Protein AF-A0A2W6NN43-F1 (afdb_monomer_lite)

Organism: NCBI:txid1325358

Sequence (147 aa):
MKTIKKDGMELVQLRQAAKMYGYSIMWNSKDRSVTLMYMGKTNGMMKDDMMKKDDNMMKKDDSMMKDDMKMKDESMMEDDMKMKDDMMMEETMMPAAKTIQVWVGSKKMMVDGIQVNLKSMPSIYEGNTYVSDMVVSKYMEPMKAMK

pLDDT: mean 71.04, std 23.2, range [36.81, 95.88]

Secondary structure (DSSP, 8-state):
--EEEETTEEEEEHHHHHHHHT-EEEEETTTTEEEEEE----SS---STT-----------------------------------------------EEEEEETTSSEEEETTEEEE-SS--EEETTEEEEEHHHIIIIIS-GGG--

Radius of gyration: 21.97 Å; chains: 1; bounding box: 66×40×52 Å

Structure (mmCIF, N/CA/C/O backbone):
data_AF-A0A2W6NN43-F1
#
_entry.id   AF-A0A2W6NN43-F1
#
loop_
_atom_site.group_PDB
_atom_site.id
_atom_site.type_symbol
_atom_site.label_atom_id
_atom_site.label_alt_id
_atom_site.lab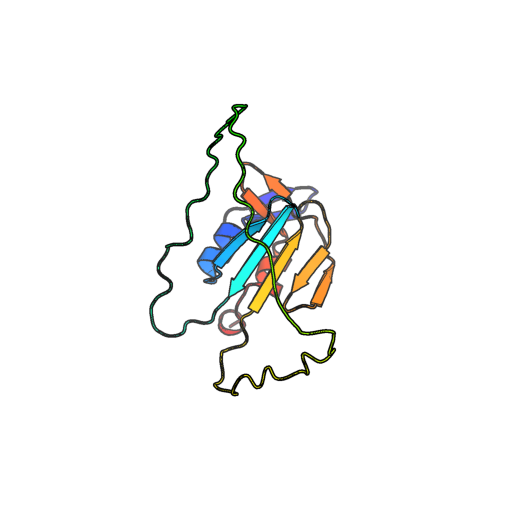el_comp_id
_atom_site.label_asym_id
_atom_site.label_entity_id
_atom_site.label_seq_id
_atom_site.pdbx_PDB_ins_code
_atom_site.Cartn_x
_atom_site.Cartn_y
_atom_site.Cartn_z
_atom_site.occupancy
_atom_site.B_iso_or_equiv
_atom_site.auth_seq_id
_atom_site.auth_comp_id
_atom_site.auth_asym_id
_atom_site.auth_atom_id
_atom_site.pdbx_PDB_model_num
ATOM 1 N N . MET A 1 1 ? -8.315 -13.058 0.371 1.00 81.12 1 MET A N 1
ATOM 2 C CA . MET A 1 1 ? -7.557 -11.904 0.909 1.00 81.12 1 MET A CA 1
ATOM 3 C C . MET A 1 1 ? -8.353 -11.350 2.087 1.00 81.12 1 MET A C 1
ATOM 5 O O . MET A 1 1 ? -9.570 -11.355 1.981 1.00 81.12 1 MET A O 1
ATOM 9 N N . LYS A 1 2 ? -7.738 -10.975 3.215 1.00 88.94 2 LYS A N 1
ATOM 10 C CA . LYS A 1 2 ? -8.457 -10.369 4.348 1.00 88.94 2 LYS A CA 1
ATOM 11 C C . LYS A 1 2 ? -8.883 -8.953 3.974 1.00 88.94 2 LYS A C 1
ATOM 13 O O . LYS A 1 2 ? -8.065 -8.194 3.444 1.00 88.94 2 LYS A O 1
ATOM 18 N N . THR A 1 3 ? -10.131 -8.610 4.275 1.00 92.06 3 THR A N 1
ATOM 19 C CA . THR A 1 3 ? -10.700 -7.290 3.995 1.00 92.06 3 THR A CA 1
ATOM 20 C C . THR A 1 3 ? -11.452 -6.738 5.204 1.00 92.06 3 THR A C 1
ATOM 22 O O . THR A 1 3 ? -11.857 -7.485 6.095 1.00 92.06 3 THR A O 1
ATOM 25 N N . ILE A 1 4 ? -11.592 -5.414 5.254 1.00 92.19 4 ILE A N 1
ATOM 26 C CA . ILE A 1 4 ? -12.404 -4.687 6.238 1.00 92.19 4 ILE A CA 1
ATOM 27 C C . ILE A 1 4 ? -13.291 -3.674 5.513 1.00 92.19 4 ILE A C 1
ATOM 29 O O . ILE A 1 4 ? -12.923 -3.167 4.453 1.00 92.19 4 ILE A O 1
ATOM 33 N N . LYS A 1 5 ? -14.442 -3.333 6.100 1.00 90.50 5 LYS A N 1
ATOM 34 C CA . LYS A 1 5 ? -15.279 -2.226 5.622 1.00 90.50 5 LYS A CA 1
ATOM 35 C C . LYS A 1 5 ? -14.963 -0.967 6.416 1.00 90.50 5 LYS A C 1
ATOM 37 O O . LYS A 1 5 ? -15.069 -0.970 7.641 1.00 90.50 5 LYS A O 1
ATOM 42 N N . LYS A 1 6 ? -14.603 0.108 5.722 1.00 84.25 6 LYS A N 1
ATOM 43 C CA . LYS A 1 6 ? -14.362 1.422 6.323 1.00 84.25 6 LYS A CA 1
ATOM 44 C C . LYS A 1 6 ? -14.865 2.514 5.388 1.00 84.25 6 LYS A C 1
ATOM 46 O O . LYS A 1 6 ? -14.572 2.482 4.198 1.00 84.25 6 LYS A O 1
ATOM 51 N N . ASP A 1 7 ? -15.6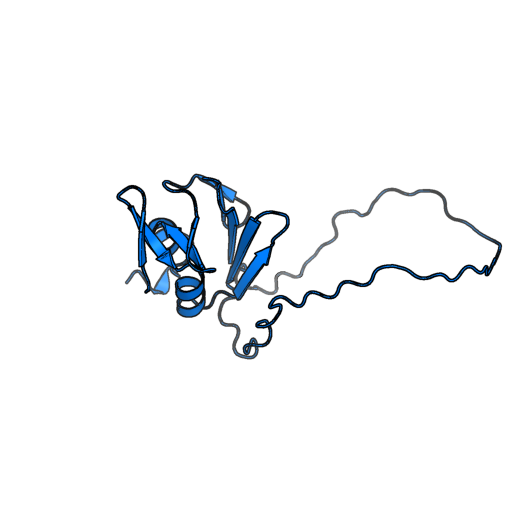36 3.458 5.924 1.00 81.88 7 ASP A N 1
ATOM 52 C CA . ASP A 1 7 ? -16.214 4.580 5.167 1.00 81.88 7 ASP A CA 1
ATOM 53 C C . ASP A 1 7 ? -17.014 4.127 3.927 1.00 81.88 7 ASP A C 1
ATOM 55 O O . ASP A 1 7 ? -16.927 4.718 2.853 1.00 81.88 7 ASP A O 1
ATOM 59 N N . GLY A 1 8 ? -17.746 3.013 4.050 1.00 84.62 8 GLY A N 1
ATOM 60 C CA . GLY A 1 8 ? -18.500 2.409 2.943 1.00 84.62 8 GLY A CA 1
ATOM 61 C C . GLY A 1 8 ? -17.640 1.752 1.854 1.00 84.62 8 GLY A C 1
ATOM 62 O O . GLY A 1 8 ? -18.187 1.241 0.881 1.00 84.62 8 GLY A O 1
ATOM 63 N N . MET A 1 9 ? -16.314 1.730 2.010 1.00 87.00 9 MET A N 1
ATOM 64 C CA . MET A 1 9 ? -15.375 1.105 1.081 1.00 87.00 9 MET A CA 1
ATOM 65 C C . MET A 1 9 ? -14.807 -0.189 1.654 1.00 87.00 9 MET A C 1
ATOM 67 O O . MET A 1 9 ? -14.548 -0.309 2.853 1.00 87.00 9 MET A O 1
ATOM 71 N N . GLU A 1 10 ? -14.576 -1.153 0.771 1.00 90.50 10 GLU A N 1
ATOM 72 C CA . GLU A 1 10 ? -13.825 -2.355 1.102 1.00 90.50 10 GLU A CA 1
ATOM 73 C C . GLU A 1 10 ? -12.325 -2.071 0.992 1.00 90.50 10 GLU A C 1
ATOM 75 O O . GLU A 1 10 ? -11.828 -1.589 -0.034 1.00 90.50 10 GLU A O 1
ATOM 80 N N . LEU A 1 11 ? -11.610 -2.322 2.087 1.00 92.38 11 LEU A N 1
ATOM 81 C CA . LEU A 1 11 ? -10.165 -2.198 2.159 1.00 92.38 11 LEU A CA 1
ATOM 82 C C . LEU A 1 11 ? -9.530 -3.575 2.313 1.00 92.38 11 LEU A C 1
ATOM 84 O O . LEU A 1 11 ? -9.995 -4.410 3.084 1.00 92.38 11 LEU A O 1
ATOM 88 N N . VAL A 1 12 ? -8.423 -3.778 1.621 1.00 93.88 12 VAL A N 1
ATOM 89 C CA . VAL A 1 12 ? -7.705 -5.038 1.496 1.00 93.88 12 VAL A CA 1
ATOM 90 C C . VAL A 1 12 ? -6.409 -4.979 2.294 1.00 93.88 12 VAL A C 1
ATOM 92 O O . VAL A 1 12 ? -5.708 -3.964 2.281 1.00 93.88 12 VAL A O 1
ATOM 95 N N . GLN A 1 13 ? -6.074 -6.068 2.989 1.00 94.81 13 GLN A N 1
ATOM 96 C CA . GLN A 1 13 ? -4.838 -6.171 3.762 1.00 94.81 13 GLN A CA 1
ATOM 97 C C . GLN A 1 13 ? -3.606 -6.164 2.840 1.00 94.81 13 GLN A C 1
ATOM 99 O O . GLN A 1 13 ? -3.312 -7.143 2.146 1.00 94.81 13 GLN A O 1
ATOM 104 N N . LEU A 1 14 ? -2.828 -5.082 2.896 1.00 93.69 14 LEU A N 1
ATOM 105 C CA . LEU A 1 14 ? -1.721 -4.806 1.977 1.00 93.69 14 LEU A CA 1
ATOM 106 C C . LEU A 1 14 ? -0.609 -5.860 2.044 1.00 93.69 14 LEU A C 1
ATOM 108 O O . LEU A 1 14 ? -0.110 -6.308 1.016 1.00 93.69 14 LEU A O 1
ATOM 112 N N . ARG A 1 15 ? -0.244 -6.308 3.253 1.00 91.88 15 ARG A N 1
ATOM 113 C CA . ARG A 1 15 ? 0.795 -7.335 3.450 1.00 91.88 15 ARG A CA 1
ATOM 114 C C . ARG A 1 15 ? 0.407 -8.680 2.832 1.00 91.88 15 ARG A C 1
ATOM 116 O O . ARG A 1 15 ? 1.269 -9.383 2.310 1.00 91.88 15 ARG A O 1
ATOM 123 N N . GLN A 1 16 ? -0.875 -9.043 2.873 1.00 91.75 16 GLN A N 1
ATOM 124 C CA . GLN A 1 16 ? -1.336 -10.286 2.262 1.00 91.75 16 GLN A CA 1
ATOM 125 C C . GLN A 1 16 ? -1.316 -10.187 0.735 1.00 91.75 16 GLN A C 1
ATOM 127 O O . GLN A 1 16 ? -0.846 -11.121 0.089 1.00 91.75 16 GLN A O 1
ATOM 132 N N . ALA A 1 17 ? -1.759 -9.056 0.173 1.00 91.50 17 ALA A N 1
ATOM 133 C CA . ALA A 1 17 ? -1.630 -8.774 -1.256 1.00 91.50 17 ALA A CA 1
ATOM 134 C C . ALA A 1 17 ? -0.162 -8.854 -1.703 1.00 91.50 17 ALA A C 1
ATOM 136 O O . ALA A 1 17 ? 0.162 -9.580 -2.639 1.00 91.50 17 ALA A O 1
ATOM 137 N N . ALA A 1 18 ? 0.741 -8.195 -0.971 1.00 91.12 18 ALA A N 1
ATOM 138 C C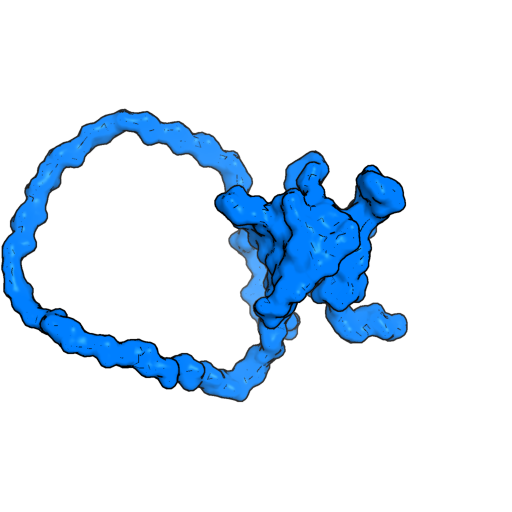A . ALA A 1 18 ? 2.174 -8.201 -1.250 1.00 91.12 18 ALA A CA 1
ATOM 139 C C . ALA A 1 18 ? 2.734 -9.626 -1.329 1.00 91.12 18 ALA A C 1
ATOM 141 O O . ALA A 1 18 ? 3.351 -9.993 -2.327 1.00 91.12 18 ALA A O 1
ATOM 142 N N . LYS A 1 19 ? 2.430 -10.464 -0.328 1.00 89.31 19 LYS A N 1
ATOM 143 C CA . LYS A 1 19 ? 2.854 -11.869 -0.303 1.00 89.31 19 LYS A CA 1
ATOM 144 C C . LYS A 1 19 ? 2.323 -12.665 -1.499 1.00 89.31 19 LYS A C 1
ATOM 146 O O . LYS A 1 19 ? 3.054 -13.482 -2.047 1.00 89.31 19 LYS A O 1
ATOM 151 N N . MET A 1 20 ? 1.073 -12.439 -1.903 1.00 87.75 20 MET A N 1
ATOM 152 C CA . MET A 1 20 ? 0.473 -13.168 -3.026 1.00 87.75 20 MET A CA 1
ATOM 153 C C . MET A 1 20 ? 1.094 -12.803 -4.372 1.00 87.75 20 MET A C 1
ATOM 155 O O . MET A 1 20 ? 1.332 -13.696 -5.181 1.00 87.75 20 MET A O 1
ATOM 159 N N . TYR A 1 21 ? 1.401 -11.524 -4.597 1.00 86.88 21 TYR A N 1
ATOM 160 C CA . TYR A 1 21 ? 2.016 -11.073 -5.849 1.00 86.88 21 TYR A CA 1
ATOM 161 C C . TYR A 1 21 ? 3.553 -11.098 -5.822 1.00 86.88 21 TYR A C 1
ATOM 163 O O . TYR A 1 21 ? 4.183 -10.781 -6.826 1.00 86.88 21 TYR A O 1
ATOM 171 N N . GLY A 1 22 ? 4.169 -11.516 -4.711 1.00 86.44 22 GLY A N 1
ATOM 172 C CA . GLY A 1 22 ? 5.624 -11.654 -4.589 1.00 86.44 22 GLY A CA 1
ATOM 173 C C . GLY A 1 22 ? 6.368 -10.335 -4.372 1.00 86.44 22 GLY A C 1
ATOM 174 O O . GLY A 1 22 ? 7.513 -10.208 -4.789 1.00 86.44 22 GLY A O 1
ATOM 175 N N . TYR A 1 23 ? 5.727 -9.354 -3.741 1.00 89.38 23 TYR A N 1
ATOM 176 C CA . TYR A 1 23 ? 6.376 -8.120 -3.306 1.00 89.38 23 TYR A CA 1
ATOM 177 C C . TYR A 1 23 ? 7.059 -8.323 -1.952 1.00 89.38 23 TYR A C 1
ATOM 179 O O . TYR A 1 23 ? 6.473 -8.907 -1.033 1.00 89.38 23 TYR A O 1
ATOM 187 N N . SER A 1 24 ? 8.251 -7.751 -1.788 1.00 90.06 24 SER A N 1
ATOM 188 C CA . SER A 1 24 ? 8.778 -7.442 -0.460 1.00 90.06 24 SER A CA 1
ATOM 189 C C . SER A 1 24 ? 8.049 -6.221 0.106 1.00 90.06 24 SER A C 1
ATOM 191 O O . SER A 1 24 ? 7.542 -5.382 -0.640 1.00 90.06 24 SER A O 1
ATOM 193 N N . ILE A 1 25 ? 7.941 -6.141 1.433 1.00 91.25 25 ILE A N 1
ATOM 194 C CA . ILE A 1 25 ? 7.189 -5.092 2.126 1.00 91.25 25 ILE A CA 1
ATOM 195 C C . ILE A 1 25 ? 8.002 -4.545 3.297 1.00 91.25 25 ILE A C 1
ATOM 197 O O . ILE A 1 25 ? 8.465 -5.305 4.146 1.00 91.25 25 ILE A O 1
ATOM 201 N N . MET A 1 26 ? 8.132 -3.224 3.370 1.00 92.88 26 MET A N 1
ATOM 202 C CA . MET A 1 26 ? 8.860 -2.522 4.424 1.00 92.88 26 MET A CA 1
ATOM 203 C C . MET A 1 26 ? 7.980 -1.433 5.037 1.00 92.88 26 MET A C 1
ATOM 205 O O . MET A 1 26 ? 7.339 -0.672 4.317 1.00 92.88 26 MET A O 1
ATOM 209 N N . TRP A 1 27 ? 7.948 -1.356 6.368 1.00 93.56 27 TRP A N 1
ATOM 210 C CA . TRP A 1 27 ? 7.301 -0.266 7.099 1.00 93.56 27 TRP A CA 1
ATOM 211 C C . TRP A 1 27 ? 8.334 0.786 7.496 1.00 93.56 27 TRP A C 1
ATOM 213 O O . TRP A 1 27 ? 9.371 0.453 8.069 1.00 93.56 27 TRP A O 1
ATOM 223 N N . ASN A 1 28 ? 8.025 2.053 7.239 1.00 93.06 28 ASN A N 1
ATOM 224 C CA . ASN A 1 28 ? 8.775 3.203 7.718 1.00 93.06 28 ASN A CA 1
ATOM 225 C C . ASN A 1 28 ? 7.902 3.980 8.712 1.00 93.06 28 ASN A C 1
ATOM 227 O O . ASN A 1 28 ? 6.916 4.617 8.333 1.00 93.06 28 ASN A O 1
ATOM 231 N N . SER A 1 29 ? 8.278 3.933 9.991 1.00 91.00 29 SER A N 1
ATOM 232 C CA . SER A 1 29 ? 7.541 4.584 11.077 1.00 91.00 29 SER A CA 1
ATOM 233 C C . SER A 1 29 ? 7.664 6.107 11.075 1.00 91.00 29 SER A C 1
ATOM 235 O O . SER A 1 29 ? 6.707 6.771 11.471 1.00 91.00 29 SER A O 1
ATOM 237 N N . LYS A 1 30 ? 8.789 6.665 10.601 1.00 91.94 30 LYS A N 1
ATOM 238 C CA . LYS A 1 30 ? 9.016 8.120 10.539 1.00 91.94 30 LYS A CA 1
ATOM 239 C C . LYS A 1 30 ? 8.037 8.779 9.571 1.00 91.94 30 LYS A C 1
ATOM 241 O O . LYS A 1 30 ? 7.365 9.739 9.931 1.00 91.94 30 LYS A O 1
ATOM 246 N N . ASP A 1 31 ? 7.889 8.184 8.391 1.00 89.88 31 ASP A N 1
ATOM 247 C CA . ASP A 1 31 ? 7.007 8.701 7.337 1.00 89.88 31 ASP A CA 1
ATOM 248 C C . ASP A 1 31 ? 5.599 8.097 7.389 1.00 89.88 31 ASP A C 1
ATOM 250 O O . ASP A 1 31 ? 4.743 8.436 6.571 1.00 89.88 31 ASP A O 1
ATOM 254 N N . ARG A 1 32 ? 5.358 7.170 8.328 1.00 93.62 32 ARG A N 1
ATOM 255 C CA . ARG A 1 32 ? 4.157 6.324 8.400 1.00 93.62 32 ARG A CA 1
ATOM 256 C C . ARG A 1 32 ? 3.796 5.752 7.027 1.00 93.62 32 ARG A C 1
ATOM 258 O O . ARG A 1 32 ? 2.662 5.882 6.565 1.00 93.62 32 ARG A O 1
ATOM 265 N N . SER A 1 33 ? 4.775 5.152 6.357 1.00 95.06 33 SER A N 1
ATOM 266 C CA . SER A 1 33 ? 4.617 4.641 4.996 1.00 95.06 33 SER A CA 1
ATOM 267 C C . SER A 1 33 ? 4.977 3.166 4.872 1.00 95.06 33 SER A C 1
ATOM 269 O O . SER A 1 33 ? 5.793 2.634 5.623 1.00 95.06 33 SER A O 1
ATOM 271 N N . VAL A 1 34 ? 4.336 2.498 3.917 1.00 95.56 34 VAL A N 1
ATOM 272 C CA . VAL A 1 34 ? 4.662 1.138 3.492 1.00 95.56 34 VAL A CA 1
ATOM 273 C C . VAL A 1 34 ? 5.280 1.204 2.106 1.00 95.56 34 VAL A C 1
ATOM 275 O O . VAL A 1 34 ? 4.638 1.701 1.184 1.00 95.56 34 VAL A O 1
ATOM 278 N N . THR A 1 35 ? 6.479 0.656 1.948 1.00 94.94 35 THR A N 1
ATOM 279 C CA . THR A 1 35 ? 7.132 0.486 0.647 1.00 94.94 35 THR A CA 1
ATOM 280 C C . THR A 1 35 ? 7.031 -0.969 0.216 1.00 94.94 35 THR A C 1
ATOM 282 O O . THR A 1 35 ? 7.363 -1.879 0.976 1.00 94.94 35 THR A O 1
ATOM 285 N N . LEU A 1 36 ? 6.563 -1.183 -1.006 1.00 93.06 36 LEU A N 1
ATOM 286 C CA . LEU A 1 36 ? 6.473 -2.467 -1.677 1.00 93.06 36 LEU A CA 1
ATOM 287 C C . LEU A 1 36 ? 7.466 -2.482 -2.830 1.00 93.06 36 LEU A C 1
ATOM 289 O O . LEU A 1 36 ? 7.495 -1.539 -3.621 1.00 93.06 36 LEU A O 1
ATOM 293 N N . MET A 1 37 ? 8.234 -3.558 -2.958 1.00 89.94 37 MET A N 1
ATOM 294 C CA . MET A 1 37 ? 9.145 -3.733 -4.086 1.00 89.94 37 MET A CA 1
ATOM 295 C C . MET A 1 37 ? 8.914 -5.088 -4.737 1.00 89.94 37 MET A C 1
ATOM 297 O O . MET A 1 37 ? 8.946 -6.125 -4.076 1.00 89.94 37 MET A O 1
ATOM 301 N N . TYR A 1 38 ? 8.685 -5.077 -6.043 1.00 86.81 38 TYR A N 1
ATOM 302 C CA . TYR A 1 38 ? 8.625 -6.275 -6.861 1.00 86.81 38 TYR A CA 1
ATOM 303 C C . TYR A 1 38 ? 9.908 -6.378 -7.667 1.00 86.81 38 TYR A C 1
ATOM 305 O O . TYR A 1 38 ? 10.096 -5.698 -8.676 1.00 86.81 38 TYR A O 1
ATOM 313 N N . MET A 1 39 ? 10.792 -7.249 -7.202 1.00 74.81 39 MET A N 1
ATOM 314 C CA . MET A 1 39 ? 11.890 -7.757 -8.005 1.00 74.81 39 MET A CA 1
ATOM 315 C C . MET A 1 39 ? 11.315 -8.970 -8.726 1.00 74.81 39 MET A C 1
ATOM 317 O O . MET A 1 39 ? 11.034 -9.986 -8.088 1.00 74.81 39 MET A O 1
ATOM 321 N N . GLY A 1 40 ? 11.009 -8.835 -10.023 1.00 64.75 40 GLY A N 1
ATOM 322 C CA . GLY A 1 40 ? 10.479 -9.948 -10.818 1.00 64.75 40 GLY A CA 1
ATOM 323 C C . GLY A 1 40 ? 11.306 -11.209 -10.578 1.00 64.75 40 GLY A C 1
ATOM 324 O O . GLY A 1 40 ? 12.495 -11.087 -10.318 1.00 64.75 40 GLY A O 1
ATOM 325 N N . LYS A 1 41 ? 10.682 -12.398 -10.609 1.00 58.22 41 LYS A N 1
ATOM 326 C CA . LYS A 1 41 ? 11.336 -13.683 -10.292 1.00 58.22 41 LYS A CA 1
ATOM 327 C C . LYS A 1 41 ? 12.581 -13.912 -11.167 1.00 58.22 41 LYS A C 1
ATOM 329 O O . LYS A 1 41 ? 12.510 -14.614 -12.172 1.00 58.22 41 LYS A O 1
ATOM 334 N N . THR A 1 42 ? 13.719 -13.350 -10.790 1.00 46.09 42 THR A N 1
ATOM 335 C CA . THR A 1 42 ? 15.031 -13.847 -11.158 1.00 46.09 42 THR A CA 1
ATOM 336 C C . THR A 1 42 ? 15.171 -15.158 -10.404 1.00 46.09 42 THR A C 1
ATOM 338 O O . THR A 1 42 ? 14.931 -15.240 -9.199 1.00 46.09 42 THR A O 1
ATOM 341 N N . ASN A 1 43 ? 15.387 -16.238 -11.148 1.00 41.19 43 ASN A N 1
ATOM 342 C CA . ASN A 1 43 ? 15.510 -17.578 -10.599 1.00 41.19 43 ASN A CA 1
ATOM 343 C C . ASN A 1 43 ? 16.508 -17.588 -9.429 1.00 41.19 43 ASN A C 1
ATOM 345 O O . ASN A 1 43 ? 17.710 -17.495 -9.640 1.00 41.19 43 ASN A O 1
ATOM 349 N N . GLY A 1 44 ? 15.990 -17.776 -8.215 1.00 44.81 44 GLY A N 1
ATOM 350 C CA . GLY A 1 44 ? 16.773 -18.129 -7.037 1.00 44.81 44 GLY A CA 1
ATOM 351 C C . GLY A 1 44 ? 17.079 -16.970 -6.085 1.00 44.81 44 GLY A C 1
ATOM 352 O O . GLY A 1 44 ? 17.713 -15.994 -6.443 1.00 44.81 44 GLY A O 1
ATOM 353 N N . MET A 1 45 ? 16.727 -17.183 -4.813 1.00 41.53 45 MET A N 1
ATOM 354 C CA . MET A 1 45 ? 17.360 -16.560 -3.639 1.00 41.53 45 MET A CA 1
ATOM 355 C C . MET A 1 45 ? 16.935 -15.145 -3.209 1.00 41.53 45 MET A C 1
ATOM 357 O O . MET A 1 45 ? 17.774 -14.329 -2.858 1.00 41.53 45 MET A O 1
ATOM 361 N N . MET A 1 46 ? 15.638 -14.899 -3.019 1.00 50.50 46 MET A N 1
ATOM 362 C CA . MET A 1 46 ? 15.222 -14.046 -1.890 1.00 50.50 46 MET A CA 1
ATOM 363 C C . MET A 1 46 ? 14.245 -14.819 -1.006 1.00 50.50 46 MET A C 1
ATOM 365 O O . MET A 1 46 ? 13.043 -14.567 -0.978 1.00 50.50 46 MET A O 1
ATOM 369 N N . LYS A 1 47 ? 14.778 -15.846 -0.331 1.00 42.62 47 LYS A N 1
ATOM 370 C CA . LYS A 1 47 ? 14.102 -16.495 0.796 1.00 42.62 47 LYS A CA 1
ATOM 371 C C . LYS A 1 47 ? 14.062 -15.498 1.955 1.00 42.62 47 LYS A C 1
ATOM 373 O O . LYS A 1 47 ? 15.110 -15.115 2.447 1.00 42.62 47 LYS A O 1
ATOM 378 N N . ASP A 1 48 ? 12.855 -15.081 2.327 1.00 44.97 48 ASP A N 1
ATOM 379 C CA . ASP A 1 48 ? 12.333 -14.946 3.700 1.00 44.97 48 ASP A CA 1
ATOM 380 C C . ASP A 1 48 ? 13.170 -14.290 4.834 1.00 44.97 48 ASP A C 1
ATOM 382 O O . ASP A 1 48 ? 12.733 -14.342 5.980 1.00 44.97 48 ASP A O 1
ATOM 386 N N . ASP A 1 49 ? 14.288 -13.601 4.584 1.00 43.97 49 ASP A N 1
ATOM 387 C CA . ASP A 1 49 ? 15.141 -13.042 5.662 1.00 43.97 49 ASP A CA 1
ATOM 388 C C . ASP A 1 49 ? 14.879 -11.567 6.031 1.00 43.97 49 ASP A C 1
ATOM 390 O O . ASP A 1 49 ? 15.582 -10.982 6.852 1.00 43.97 49 ASP A O 1
ATOM 394 N N . MET A 1 50 ? 13.833 -10.935 5.488 1.00 47.19 50 MET A N 1
ATOM 395 C CA . MET A 1 50 ? 13.424 -9.575 5.897 1.00 47.19 50 MET A CA 1
ATOM 396 C C . MET A 1 50 ? 12.213 -9.546 6.844 1.00 47.19 50 MET A C 1
ATOM 398 O O . MET A 1 50 ? 11.541 -8.523 6.979 1.00 47.19 50 MET A O 1
ATOM 402 N N . MET A 1 51 ? 11.934 -10.645 7.552 1.00 51.03 51 MET A N 1
ATOM 403 C CA . MET A 1 51 ? 11.029 -10.634 8.705 1.00 51.03 51 MET A CA 1
ATOM 404 C C . MET A 1 51 ? 11.814 -10.753 10.012 1.00 51.03 51 MET A C 1
ATOM 406 O O . MET A 1 51 ? 12.137 -11.859 10.432 1.00 51.03 51 MET A O 1
ATOM 410 N N . LYS A 1 52 ? 12.061 -9.599 10.652 1.00 46.97 52 LYS A N 1
ATOM 411 C CA . LYS A 1 52 ? 11.904 -9.325 12.101 1.00 46.97 52 LYS A CA 1
ATOM 412 C C . LYS A 1 52 ? 12.628 -8.027 12.477 1.00 46.97 52 LYS A C 1
ATOM 414 O O . LYS A 1 52 ? 13.797 -8.019 12.842 1.00 46.97 52 LYS A O 1
ATOM 419 N N . LYS A 1 53 ? 11.896 -6.918 12.459 1.00 45.66 53 LYS A N 1
ATOM 420 C CA . LYS A 1 53 ? 12.100 -5.856 13.452 1.00 45.66 53 LYS A CA 1
ATOM 421 C C . LYS A 1 53 ? 10.743 -5.581 14.082 1.00 45.66 53 LYS A C 1
ATOM 423 O O . LYS A 1 53 ? 10.103 -4.574 13.809 1.00 45.66 53 LYS A O 1
ATOM 428 N N . ASP A 1 54 ? 10.287 -6.589 14.822 1.00 41.78 54 ASP A N 1
ATOM 429 C CA . ASP A 1 54 ? 9.316 -6.385 15.885 1.00 41.78 54 ASP A CA 1
ATOM 430 C C . ASP A 1 54 ? 9.978 -5.562 16.989 1.00 41.78 54 ASP A C 1
ATOM 432 O O . ASP A 1 54 ? 11.187 -5.653 17.232 1.00 41.78 54 ASP A O 1
ATOM 436 N N . ASP A 1 55 ? 9.144 -4.745 17.611 1.00 48.50 55 ASP A N 1
ATOM 437 C CA . ASP A 1 55 ? 9.396 -3.962 18.803 1.00 48.50 55 ASP A CA 1
ATOM 438 C C . ASP A 1 55 ? 10.294 -4.680 19.816 1.00 48.50 55 ASP A C 1
ATOM 440 O O . ASP A 1 55 ? 9.907 -5.670 20.433 1.00 48.50 55 ASP A O 1
ATOM 444 N N . ASN A 1 56 ? 11.472 -4.113 20.069 1.00 37.69 56 ASN A N 1
ATOM 445 C CA . ASN A 1 56 ? 12.098 -4.266 21.369 1.00 37.69 56 ASN A CA 1
ATOM 446 C C . ASN A 1 56 ? 12.500 -2.889 21.880 1.00 37.69 56 ASN A C 1
ATOM 448 O O . ASN A 1 56 ? 13.528 -2.323 21.503 1.00 37.69 56 ASN A O 1
ATOM 452 N N . MET A 1 57 ? 11.638 -2.364 22.749 1.00 43.31 57 MET A N 1
ATOM 453 C CA . MET A 1 57 ? 12.014 -1.442 23.806 1.00 43.31 57 MET A CA 1
ATOM 454 C C . MET A 1 57 ? 13.382 -1.835 24.380 1.00 43.31 57 MET A C 1
ATOM 456 O O . MET A 1 57 ? 13.493 -2.792 25.140 1.00 43.31 57 MET A O 1
ATOM 460 N N . MET A 1 58 ? 14.414 -1.052 24.100 1.00 36.81 58 MET A N 1
ATOM 461 C CA . MET A 1 58 ? 15.504 -0.894 25.052 1.00 36.81 58 MET A CA 1
ATOM 462 C C . MET A 1 58 ? 15.682 0.591 25.306 1.00 36.81 58 MET A C 1
ATOM 464 O O . MET A 1 58 ? 16.370 1.307 24.586 1.00 36.81 58 MET A O 1
ATOM 468 N N . LYS A 1 59 ? 15.022 1.026 26.382 1.00 43.09 59 LYS A N 1
ATOM 469 C CA . LYS A 1 59 ? 15.544 2.079 27.241 1.00 43.09 59 LYS A CA 1
ATOM 470 C C . LYS A 1 59 ? 17.026 1.796 27.495 1.00 43.09 59 LYS A C 1
ATOM 472 O O . LYS A 1 59 ? 17.350 0.712 27.977 1.00 43.09 59 LYS A O 1
ATOM 477 N N . LYS A 1 60 ? 17.886 2.775 27.249 1.00 39.38 60 LYS A N 1
ATOM 478 C CA . LYS A 1 60 ? 19.067 3.005 28.079 1.00 39.38 60 LYS A CA 1
ATOM 479 C C . LYS A 1 60 ? 19.235 4.509 28.232 1.00 39.38 60 LYS A C 1
ATOM 481 O O . LYS A 1 60 ? 19.751 5.180 27.346 1.00 39.38 60 LYS A O 1
ATOM 486 N N . ASP A 1 61 ? 18.694 4.982 29.348 1.00 38.19 61 ASP A N 1
ATOM 487 C CA . ASP A 1 61 ? 19.197 6.144 30.068 1.00 38.19 61 ASP A CA 1
ATOM 488 C C . ASP A 1 61 ? 20.691 5.977 30.376 1.00 38.19 61 ASP A C 1
ATOM 490 O O . ASP A 1 61 ? 21.170 4.853 30.557 1.00 38.19 61 ASP A O 1
ATOM 494 N N . ASP A 1 62 ? 21.360 7.128 30.424 1.00 43.41 62 ASP A N 1
ATOM 495 C CA . ASP A 1 62 ? 22.539 7.493 31.213 1.00 43.41 62 ASP A CA 1
ATOM 496 C C . ASP A 1 62 ? 23.567 6.407 31.571 1.00 43.41 62 ASP A C 1
ATOM 498 O O . ASP A 1 62 ? 23.328 5.535 32.402 1.00 43.41 62 ASP A O 1
ATOM 502 N N . SER A 1 63 ? 24.799 6.571 31.075 1.00 38.91 63 SER A N 1
ATOM 503 C CA . SER A 1 63 ? 25.908 7.023 31.934 1.00 38.91 63 SER A CA 1
ATOM 504 C C . SER A 1 63 ? 27.215 7.171 31.140 1.00 38.91 63 SER A C 1
ATOM 506 O O . SER A 1 63 ? 27.645 6.254 30.449 1.00 38.91 63 SER A O 1
ATOM 508 N N . MET A 1 64 ? 27.809 8.361 31.257 1.00 42.12 64 MET A N 1
ATOM 509 C CA . MET A 1 64 ? 29.241 8.696 31.290 1.00 42.12 64 MET A CA 1
ATOM 510 C C . MET A 1 64 ? 30.261 7.762 30.607 1.00 42.12 64 MET A C 1
ATOM 512 O O . MET A 1 64 ? 30.500 6.654 31.069 1.00 42.12 64 MET A O 1
ATOM 516 N N . MET A 1 65 ? 31.039 8.323 29.673 1.00 46.19 65 MET A N 1
ATOM 517 C CA . MET A 1 65 ? 32.496 8.460 29.842 1.00 46.19 65 MET A CA 1
ATOM 518 C C . MET A 1 65 ? 33.058 9.504 28.864 1.00 46.19 65 MET A C 1
ATOM 520 O O . MET A 1 65 ? 32.912 9.396 27.649 1.00 46.19 65 MET A O 1
ATOM 524 N N . LYS A 1 66 ? 33.669 10.544 29.441 1.00 45.31 66 LYS A N 1
ATOM 525 C CA . LYS A 1 66 ? 34.657 11.403 28.785 1.00 45.31 66 LYS A CA 1
ATOM 526 C C . LYS A 1 66 ? 35.936 10.590 28.576 1.00 45.31 66 LYS A C 1
ATOM 528 O O . LYS A 1 66 ? 36.272 9.794 29.445 1.00 45.31 66 LYS A O 1
ATOM 533 N N . ASP A 1 67 ? 36.600 10.812 27.450 1.00 41.75 67 ASP A N 1
ATOM 534 C CA . ASP A 1 67 ? 38.019 11.195 27.329 1.00 41.75 67 ASP A CA 1
ATOM 535 C C . ASP A 1 67 ? 38.497 10.804 25.920 1.00 41.75 67 ASP A C 1
ATOM 537 O O . ASP A 1 67 ? 38.398 9.659 25.495 1.00 41.75 67 ASP A O 1
ATOM 541 N N . ASP A 1 68 ? 38.708 11.777 25.037 1.00 45.84 68 ASP A N 1
ATOM 542 C CA . ASP A 1 68 ? 39.951 12.548 24.887 1.00 45.84 68 ASP A CA 1
ATOM 543 C C . ASP A 1 68 ? 41.043 11.711 24.197 1.00 45.84 68 ASP A C 1
ATOM 545 O O . ASP A 1 68 ? 41.897 11.086 24.818 1.00 45.84 68 ASP A O 1
ATOM 549 N N . MET A 1 69 ? 41.013 11.712 22.861 1.00 40.38 69 MET A N 1
ATOM 550 C CA . MET A 1 69 ? 42.191 11.416 22.051 1.00 40.38 69 MET A CA 1
ATOM 551 C C . MET A 1 69 ? 42.259 12.406 20.893 1.00 40.38 69 MET A C 1
ATOM 553 O O . MET A 1 69 ? 41.697 12.219 19.816 1.00 40.38 69 MET A O 1
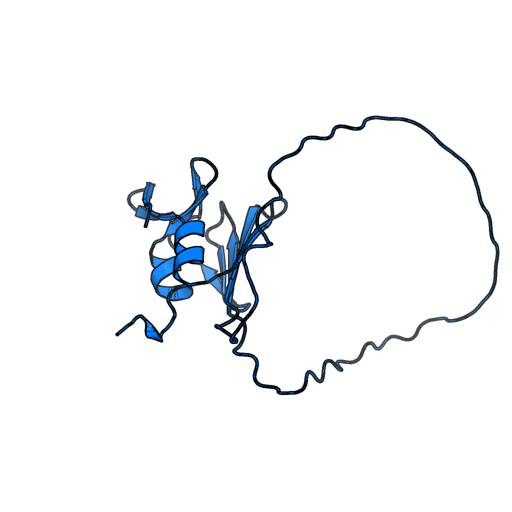ATOM 557 N N . LYS A 1 70 ? 42.966 13.504 21.168 1.00 42.19 70 LYS A N 1
ATOM 558 C CA . LYS A 1 70 ? 43.560 14.383 20.166 1.00 42.19 70 LYS A CA 1
ATOM 559 C C . LYS A 1 70 ? 44.512 13.576 19.283 1.00 42.19 70 LYS A C 1
ATOM 561 O O . LYS A 1 70 ? 45.525 13.093 19.778 1.00 42.19 70 LYS A O 1
ATOM 566 N N . MET A 1 71 ? 44.268 13.576 17.977 1.00 52.56 71 MET A N 1
ATOM 567 C CA . MET A 1 71 ? 45.350 13.648 16.997 1.00 52.56 71 MET A CA 1
ATOM 568 C C . MET A 1 71 ? 45.058 14.780 16.004 1.00 52.56 71 MET A C 1
ATOM 570 O O . MET A 1 71 ? 44.143 14.716 15.191 1.00 52.56 71 MET A O 1
ATOM 574 N N . LYS A 1 72 ? 45.834 15.852 16.189 1.00 41.53 72 LYS A N 1
ATOM 575 C CA . LYS A 1 72 ? 46.357 16.773 15.167 1.00 41.53 72 LYS A CA 1
ATOM 576 C C . LYS A 1 72 ? 47.161 15.956 14.137 1.00 41.53 72 LYS A C 1
ATOM 578 O O . LYS A 1 72 ? 47.707 14.934 14.535 1.00 41.53 72 LYS A O 1
ATOM 583 N N . ASP A 1 73 ? 47.380 16.314 12.882 1.00 40.16 73 ASP A N 1
ATOM 584 C CA . ASP A 1 73 ? 47.057 17.439 11.997 1.00 40.16 73 ASP A CA 1
ATOM 585 C C . ASP A 1 73 ? 47.411 16.947 10.565 1.00 40.16 73 ASP A C 1
ATOM 587 O O . ASP A 1 73 ? 47.914 15.831 10.426 1.00 40.16 73 ASP A O 1
ATOM 591 N N . GLU A 1 74 ? 47.252 17.812 9.558 1.00 39.19 74 GLU A N 1
ATOM 592 C CA . GLU A 1 74 ? 47.781 17.709 8.178 1.00 39.19 74 GLU A CA 1
ATOM 593 C C . GLU A 1 74 ? 47.105 16.677 7.241 1.00 39.19 74 GLU A C 1
ATOM 595 O O . GLU A 1 74 ? 47.000 15.498 7.532 1.00 39.19 74 GLU A O 1
ATOM 600 N N . SER A 1 75 ? 46.678 16.982 6.014 1.00 37.75 75 SER A N 1
ATOM 601 C CA . SER A 1 75 ? 46.834 18.155 5.154 1.00 37.75 75 SER A CA 1
ATOM 602 C C . SER A 1 75 ? 45.970 17.945 3.887 1.00 37.75 75 SER A C 1
ATOM 604 O O . SER A 1 75 ? 45.776 16.814 3.457 1.00 37.75 75 SER A O 1
ATOM 606 N N . MET A 1 76 ? 45.489 19.049 3.299 1.00 41.78 76 MET A N 1
ATOM 607 C CA . MET A 1 76 ? 45.069 19.227 1.893 1.00 41.78 76 MET A CA 1
ATOM 608 C C . MET A 1 76 ? 43.934 18.357 1.312 1.00 41.78 76 MET A C 1
ATOM 610 O O . MET A 1 76 ? 44.139 17.216 0.921 1.00 41.78 76 MET A O 1
ATOM 614 N N . MET A 1 77 ? 42.777 18.982 1.068 1.00 48.75 77 MET A N 1
ATOM 615 C CA . MET A 1 77 ? 42.354 19.385 -0.287 1.00 48.75 77 MET A CA 1
ATOM 616 C C . MET A 1 77 ? 41.054 20.197 -0.198 1.00 48.75 77 MET A C 1
ATOM 618 O O . MET A 1 77 ? 40.020 19.704 0.249 1.00 48.75 77 MET A O 1
ATOM 622 N N . GLU A 1 78 ? 41.155 21.467 -0.587 1.00 43.03 78 GLU A N 1
ATOM 623 C CA . GLU A 1 78 ? 40.019 22.322 -0.920 1.00 43.03 78 GLU A CA 1
ATOM 624 C C . GLU A 1 78 ? 39.239 21.732 -2.100 1.00 43.03 78 GLU A C 1
ATOM 626 O O . GLU A 1 78 ? 39.819 21.118 -2.994 1.00 43.03 78 GLU A O 1
ATOM 631 N N . ASP A 1 79 ? 37.925 21.938 -2.037 1.00 47.56 79 ASP A N 1
ATOM 632 C CA . ASP A 1 79 ? 36.956 22.013 -3.126 1.00 47.56 79 ASP A CA 1
ATOM 633 C C . ASP A 1 79 ? 37.401 21.525 -4.511 1.00 47.56 79 ASP A C 1
ATOM 635 O O . ASP A 1 79 ? 38.133 22.206 -5.227 1.00 47.56 79 ASP A O 1
ATOM 639 N N . ASP A 1 80 ? 36.741 20.470 -4.995 1.00 39.50 80 ASP A N 1
ATOM 640 C CA . ASP A 1 80 ? 36.128 20.633 -6.307 1.00 39.50 80 ASP A CA 1
ATOM 641 C C . ASP A 1 80 ? 34.800 19.882 -6.423 1.00 39.50 80 ASP A C 1
ATOM 643 O O . ASP A 1 80 ? 34.685 18.657 -6.316 1.00 39.50 80 ASP A O 1
ATOM 647 N N . MET A 1 81 ? 33.766 20.682 -6.663 1.00 47.50 81 MET A N 1
ATOM 648 C CA . MET A 1 81 ? 32.491 20.253 -7.202 1.00 47.50 81 MET A CA 1
ATOM 649 C C . MET A 1 81 ? 32.734 19.430 -8.467 1.00 47.50 81 MET A C 1
ATOM 651 O O . MET A 1 81 ? 33.305 19.947 -9.424 1.00 47.50 81 MET A O 1
ATOM 655 N N . LYS A 1 82 ? 32.228 18.192 -8.495 1.00 41.12 82 LYS A N 1
ATOM 656 C CA . LYS A 1 82 ? 31.651 17.477 -9.656 1.00 41.12 82 LYS A CA 1
ATOM 657 C C . LYS A 1 82 ? 31.651 15.978 -9.357 1.00 41.12 82 LYS A C 1
ATOM 659 O O . LYS A 1 82 ? 32.448 15.226 -9.909 1.00 41.12 82 LYS A O 1
ATOM 664 N N . MET A 1 83 ? 30.682 15.507 -8.575 1.00 49.69 83 MET A N 1
ATOM 665 C CA . MET A 1 83 ? 30.155 14.174 -8.878 1.00 49.69 83 MET A CA 1
ATOM 666 C C . MET A 1 83 ? 29.234 14.343 -10.080 1.00 49.69 83 MET A C 1
ATOM 668 O O . MET A 1 83 ? 28.034 14.571 -9.952 1.00 49.69 83 MET A O 1
ATOM 672 N N . LYS A 1 84 ? 29.875 14.371 -11.253 1.00 40.38 84 LYS A N 1
ATOM 673 C CA . LYS A 1 84 ? 29.224 14.176 -12.538 1.00 40.38 84 LYS A CA 1
ATOM 674 C C . LYS A 1 84 ? 28.473 12.851 -12.494 1.00 40.38 84 LYS A C 1
ATOM 676 O O . LYS A 1 84 ? 28.984 11.861 -11.974 1.00 40.38 84 LYS A O 1
ATOM 681 N N . ASP A 1 85 ? 27.278 12.901 -13.062 1.00 44.06 85 ASP A N 1
ATOM 682 C CA . ASP A 1 85 ? 26.506 11.786 -13.587 1.00 44.06 85 ASP A CA 1
ATOM 683 C C . ASP A 1 85 ? 27.399 10.741 -14.268 1.00 44.06 85 ASP A C 1
ATOM 685 O O . ASP A 1 85 ? 27.702 10.858 -15.449 1.00 44.06 85 ASP A O 1
ATOM 689 N N . ASP A 1 86 ? 27.805 9.717 -13.527 1.00 41.31 86 ASP A N 1
ATOM 690 C CA . ASP A 1 86 ? 28.435 8.517 -14.083 1.00 41.31 86 ASP A CA 1
ATOM 691 C C . ASP A 1 86 ? 27.927 7.268 -13.346 1.00 41.31 86 ASP A C 1
ATOM 693 O O . ASP A 1 86 ? 28.667 6.353 -12.995 1.00 41.31 86 ASP A O 1
ATOM 697 N N . MET A 1 87 ? 26.607 7.186 -13.144 1.00 41.56 87 MET A N 1
ATOM 698 C CA . MET A 1 87 ? 25.957 5.874 -13.071 1.00 41.56 87 MET A CA 1
ATOM 699 C C . MET A 1 87 ? 25.659 5.396 -14.492 1.00 41.56 87 MET A C 1
ATOM 701 O O . MET A 1 87 ? 24.508 5.260 -14.901 1.00 41.56 87 MET A O 1
ATOM 705 N N . MET A 1 88 ? 26.731 5.105 -15.230 1.00 44.16 88 MET A N 1
ATOM 706 C CA . MET A 1 88 ? 26.712 4.160 -16.343 1.00 44.16 88 MET A CA 1
ATOM 707 C C . MET A 1 88 ? 26.427 2.763 -15.766 1.00 44.16 88 MET A C 1
ATOM 709 O O . MET A 1 88 ? 27.316 1.919 -15.676 1.00 44.16 88 MET A O 1
ATOM 713 N N . MET A 1 89 ? 25.197 2.519 -15.300 1.00 46.72 89 MET A N 1
ATOM 714 C CA . MET A 1 89 ? 24.749 1.155 -15.041 1.00 46.72 89 MET A CA 1
ATOM 715 C C . MET A 1 89 ? 24.430 0.516 -16.384 1.00 46.72 89 MET A C 1
ATOM 717 O O . MET A 1 89 ? 23.353 0.694 -16.948 1.00 46.72 89 MET A O 1
ATOM 721 N N . GLU A 1 90 ? 25.450 -0.175 -16.881 1.00 37.69 90 GLU A N 1
ATOM 722 C CA . GLU A 1 90 ? 25.405 -1.299 -17.800 1.00 37.69 90 GLU A CA 1
ATOM 723 C C . GLU A 1 90 ? 23.992 -1.886 -17.925 1.00 37.69 90 GLU A C 1
ATOM 725 O O . GLU A 1 90 ? 23.416 -2.410 -16.967 1.00 37.69 90 GLU A O 1
ATOM 730 N N . GLU A 1 91 ? 23.449 -1.762 -19.134 1.00 39.41 91 GLU A N 1
ATOM 731 C CA . GLU A 1 91 ? 22.148 -2.218 -19.620 1.00 39.41 91 GLU A CA 1
ATOM 732 C C . GLU A 1 91 ? 22.052 -3.758 -19.620 1.00 39.41 91 GLU A C 1
ATOM 734 O O . GLU A 1 91 ? 21.713 -4.408 -20.605 1.00 39.41 91 GLU A O 1
ATOM 739 N N . THR A 1 92 ? 22.346 -4.381 -18.482 1.00 38.03 92 THR A N 1
ATOM 740 C CA . THR A 1 92 ? 22.059 -5.785 -18.215 1.00 38.03 92 THR A CA 1
ATOM 741 C C . THR A 1 92 ? 20.632 -5.834 -17.702 1.00 38.03 92 THR A C 1
ATOM 743 O O . THR A 1 92 ? 20.410 -5.840 -16.498 1.00 38.03 92 THR A O 1
ATOM 746 N N . MET A 1 93 ? 19.671 -5.758 -18.629 1.00 41.81 93 MET A N 1
ATOM 747 C CA . MET A 1 93 ? 18.213 -5.853 -18.456 1.00 41.81 93 MET A CA 1
ATOM 748 C C . MET A 1 93 ? 17.747 -6.449 -17.108 1.00 41.81 93 MET A C 1
ATOM 750 O O . MET A 1 93 ? 17.324 -7.604 -17.026 1.00 41.81 93 MET A O 1
ATOM 754 N N . MET A 1 94 ? 17.768 -5.650 -16.039 1.00 45.91 94 MET A N 1
ATOM 755 C CA . MET A 1 94 ? 17.017 -5.957 -14.833 1.00 45.91 94 MET A CA 1
ATOM 756 C C . MET A 1 94 ? 15.562 -5.635 -15.167 1.00 45.91 94 MET A C 1
ATOM 758 O O . MET A 1 94 ? 15.294 -4.531 -15.650 1.00 45.91 94 MET A O 1
ATOM 762 N N . PRO A 1 95 ? 14.599 -6.550 -14.959 1.00 51.12 95 PRO A N 1
ATOM 763 C CA . PRO A 1 95 ? 13.198 -6.177 -15.076 1.00 51.12 95 PRO A CA 1
ATOM 764 C C . PRO A 1 95 ? 12.977 -5.023 -14.100 1.00 51.12 95 PRO A C 1
ATOM 766 O O . PRO A 1 95 ? 13.181 -5.218 -12.902 1.00 51.12 95 PRO A O 1
ATOM 769 N N . ALA A 1 96 ? 12.655 -3.834 -14.624 1.00 58.16 96 ALA A N 1
ATOM 770 C CA . ALA A 1 96 ? 12.515 -2.605 -13.849 1.00 58.16 96 ALA A CA 1
ATOM 771 C C . ALA A 1 96 ? 11.778 -2.916 -12.541 1.00 58.16 96 ALA A C 1
ATOM 773 O O . ALA A 1 96 ? 10.622 -3.349 -12.562 1.00 58.16 96 ALA A O 1
ATOM 774 N N . ALA A 1 97 ? 12.492 -2.823 -11.415 1.00 74.31 97 ALA A N 1
ATOM 775 C CA . ALA A 1 97 ? 11.948 -3.213 -10.126 1.00 74.31 97 ALA A CA 1
ATOM 776 C C . ALA A 1 97 ? 10.753 -2.304 -9.834 1.00 74.31 97 ALA A C 1
ATOM 778 O O . ALA A 1 97 ? 10.911 -1.089 -9.717 1.00 74.31 97 ALA A O 1
ATOM 779 N N . LYS A 1 98 ? 9.551 -2.882 -9.749 1.00 86.62 98 LYS A N 1
ATOM 780 C CA . LYS A 1 98 ? 8.342 -2.089 -9.531 1.00 86.62 98 LYS A CA 1
ATOM 781 C C . LYS A 1 98 ? 8.275 -1.675 -8.072 1.00 86.62 98 LYS A C 1
ATOM 783 O O . LYS A 1 98 ? 8.323 -2.531 -7.185 1.00 86.62 98 LYS A O 1
ATOM 788 N N . THR A 1 99 ? 8.150 -0.380 -7.818 1.00 90.94 99 THR A N 1
ATOM 789 C CA . THR A 1 99 ? 8.150 0.193 -6.468 1.00 90.94 99 THR A CA 1
ATOM 790 C C . THR A 1 99 ? 6.829 0.893 -6.186 1.00 90.94 99 THR A C 1
ATOM 792 O O . THR A 1 99 ? 6.318 1.649 -7.009 1.00 90.94 99 THR A O 1
ATOM 795 N N . ILE A 1 100 ? 6.236 0.627 -5.022 1.00 94.00 100 ILE A N 1
ATOM 796 C CA . ILE A 1 100 ? 4.990 1.270 -4.593 1.00 94.00 100 ILE A CA 1
ATOM 797 C C . ILE A 1 100 ? 5.163 1.747 -3.157 1.00 94.00 100 ILE A C 1
ATOM 799 O O . ILE A 1 100 ? 5.358 0.932 -2.261 1.00 94.00 100 ILE A O 1
ATOM 803 N N . GLN A 1 101 ? 5.057 3.050 -2.919 1.00 95.44 101 GLN A N 1
ATOM 804 C CA . GLN A 1 101 ? 5.078 3.629 -1.579 1.00 95.44 101 GLN A CA 1
ATOM 805 C C . GLN A 1 101 ? 3.697 4.164 -1.211 1.00 95.44 101 GLN A C 1
ATOM 807 O O . GLN A 1 101 ? 3.107 4.963 -1.933 1.00 95.44 101 GLN A O 1
ATOM 812 N N . VAL A 1 102 ? 3.178 3.734 -0.068 1.00 95.81 102 VAL A N 1
ATOM 813 C CA . VAL A 1 102 ? 1.834 4.053 0.412 1.00 95.81 102 VAL A CA 1
ATOM 814 C C . VAL A 1 102 ? 1.940 4.769 1.753 1.00 95.81 102 VAL A C 1
ATOM 816 O O . VAL A 1 102 ? 2.413 4.181 2.722 1.00 95.81 102 VAL A O 1
ATOM 819 N N . TRP A 1 103 ? 1.471 6.016 1.843 1.00 95.88 103 TRP A N 1
ATOM 820 C CA . TRP A 1 103 ? 1.456 6.769 3.103 1.00 95.88 103 TRP A CA 1
ATOM 821 C C . TRP A 1 103 ? 0.152 6.541 3.871 1.00 95.88 103 TRP A C 1
ATOM 823 O O . TRP A 1 103 ? -0.941 6.846 3.389 1.00 95.88 103 TRP A O 1
ATOM 833 N N . VAL A 1 104 ? 0.260 6.029 5.095 1.00 93.56 104 VAL A N 1
ATOM 834 C CA . VAL A 1 104 ? -0.882 5.832 5.991 1.00 93.56 104 VAL A CA 1
ATOM 835 C C . VAL A 1 104 ? -1.381 7.181 6.490 1.00 93.56 104 VAL A C 1
ATOM 837 O O . VAL A 1 104 ? -0.604 8.035 6.914 1.00 93.56 104 VAL A O 1
ATOM 840 N N . GLY A 1 105 ? -2.700 7.375 6.455 1.00 90.25 105 GLY A N 1
ATOM 841 C CA . GLY A 1 105 ? -3.297 8.656 6.827 1.00 90.25 105 GLY A CA 1
ATOM 842 C C . GLY A 1 105 ? -3.126 9.747 5.764 1.00 90.25 105 GLY A C 1
ATOM 843 O O . GLY A 1 105 ? -3.320 10.919 6.067 1.00 90.25 105 GLY A O 1
ATOM 844 N N . SER A 1 106 ? -2.799 9.383 4.521 1.00 92.44 106 SER A N 1
ATOM 845 C CA . SER A 1 106 ? -2.747 10.290 3.372 1.00 92.44 106 SER A CA 1
ATOM 846 C C . SER A 1 106 ? -3.449 9.662 2.170 1.00 92.44 106 SER A C 1
ATOM 848 O O . SER A 1 106 ? -3.407 8.454 1.979 1.00 92.44 106 SER A O 1
ATOM 850 N N . LYS A 1 107 ? -4.082 10.470 1.314 1.00 93.88 107 LYS A N 1
ATOM 851 C CA . LYS A 1 107 ? -4.604 9.998 0.016 1.00 93.88 107 LYS A CA 1
ATOM 852 C C . LYS A 1 107 ? -3.524 9.969 -1.065 1.00 93.88 107 LYS A C 1
ATOM 854 O O . LYS A 1 107 ? -3.850 9.980 -2.241 1.00 93.88 107 LYS A O 1
ATOM 859 N N . LYS A 1 108 ? -2.247 9.982 -0.695 1.00 93.44 108 LYS A N 1
ATOM 860 C CA . LYS A 1 108 ? -1.130 9.961 -1.638 1.00 93.44 108 LYS A CA 1
ATOM 861 C C . LYS A 1 108 ? -0.463 8.595 -1.606 1.00 93.44 108 LYS A C 1
ATOM 863 O O . LYS A 1 108 ? -0.317 7.992 -0.543 1.00 93.44 108 LYS A O 1
ATOM 868 N N . MET A 1 109 ? -0.034 8.145 -2.772 1.00 94.81 109 MET A N 1
ATOM 869 C CA . MET A 1 109 ? 0.913 7.052 -2.941 1.00 94.81 109 MET A CA 1
ATOM 870 C C . MET A 1 109 ? 1.891 7.398 -4.064 1.00 94.81 109 MET A C 1
ATOM 872 O O . MET A 1 109 ? 1.667 8.352 -4.807 1.00 94.81 109 MET A O 1
ATOM 876 N N . MET A 1 110 ? 2.967 6.638 -4.181 1.00 94.69 110 MET A N 1
ATOM 877 C CA . MET A 1 110 ? 3.928 6.731 -5.269 1.00 94.69 110 MET A CA 1
ATOM 878 C C . MET A 1 110 ? 4.033 5.364 -5.928 1.00 94.69 110 MET A C 1
ATOM 880 O O . MET A 1 110 ? 4.092 4.356 -5.229 1.00 94.69 110 MET A O 1
ATOM 884 N N . VAL A 1 111 ? 4.024 5.329 -7.254 1.00 92.25 111 VAL A N 1
ATOM 885 C CA . VAL A 1 111 ? 4.208 4.115 -8.051 1.00 92.25 111 VAL A CA 1
ATOM 886 C C . VAL A 1 111 ? 5.279 4.414 -9.076 1.00 92.25 111 VAL A C 1
ATOM 888 O O . VAL A 1 111 ? 5.093 5.317 -9.886 1.00 92.25 111 VAL A O 1
ATOM 891 N N . ASP A 1 112 ? 6.393 3.692 -9.012 1.00 89.81 112 ASP A N 1
ATOM 892 C CA . ASP A 1 112 ? 7.517 3.839 -9.940 1.00 89.81 112 ASP A CA 1
ATOM 893 C C . ASP A 1 112 ? 7.983 5.305 -10.062 1.00 89.81 112 ASP A C 1
ATOM 895 O O . ASP A 1 112 ? 8.179 5.841 -11.147 1.00 89.81 112 ASP A O 1
ATOM 899 N N . GLY A 1 113 ? 8.080 5.992 -8.916 1.00 89.12 113 GLY A N 1
ATOM 900 C CA . GLY A 1 113 ? 8.446 7.413 -8.830 1.00 89.12 113 GLY A CA 1
ATOM 901 C C . GLY A 1 113 ? 7.309 8.406 -9.113 1.00 89.12 113 GLY A C 1
ATOM 902 O O . GLY A 1 113 ? 7.457 9.598 -8.849 1.00 89.12 113 GLY A O 1
ATOM 903 N N . ILE A 1 114 ? 6.147 7.949 -9.589 1.00 91.62 114 ILE A N 1
ATOM 904 C CA . ILE A 1 114 ? 5.016 8.810 -9.958 1.00 91.62 114 ILE A CA 1
ATOM 905 C C . ILE A 1 114 ? 4.029 8.915 -8.796 1.00 91.62 114 ILE A C 1
ATOM 907 O O . ILE A 1 114 ? 3.495 7.912 -8.320 1.00 91.62 114 ILE A O 1
ATOM 911 N N . GLN A 1 115 ? 3.730 10.138 -8.353 1.00 94.12 115 GLN A N 1
ATOM 912 C CA . GLN A 1 115 ? 2.711 10.365 -7.329 1.00 94.12 115 GLN A CA 1
ATOM 913 C C . GLN A 1 115 ? 1.299 10.096 -7.878 1.00 94.12 115 GLN A C 1
ATOM 915 O O . GLN A 1 115 ? 0.901 10.611 -8.921 1.00 94.12 115 GLN A O 1
ATOM 920 N N . VAL A 1 116 ? 0.503 9.347 -7.119 1.00 93.44 116 VAL A N 1
ATOM 921 C CA . VAL A 1 116 ? -0.884 8.990 -7.425 1.00 93.44 116 VAL A CA 1
ATOM 922 C C . VAL A 1 116 ? -1.788 9.356 -6.248 1.00 93.44 116 VAL A C 1
ATOM 924 O O . VAL A 1 116 ? -1.449 9.122 -5.086 1.00 93.44 116 VAL A O 1
ATOM 927 N N . ASN A 1 117 ? -2.969 9.901 -6.548 1.00 94.00 117 ASN A N 1
ATOM 928 C CA . ASN A 1 117 ? -4.011 10.145 -5.552 1.00 94.00 117 ASN A CA 1
ATOM 929 C C . ASN A 1 117 ? -4.931 8.925 -5.397 1.00 94.00 117 ASN A C 1
ATOM 931 O O . ASN A 1 117 ? -5.414 8.350 -6.371 1.00 94.00 117 ASN A O 1
ATOM 935 N N . LEU A 1 118 ? -5.202 8.563 -4.149 1.00 90.69 118 LEU A N 1
ATOM 936 C CA . LEU A 1 118 ? -6.039 7.449 -3.738 1.00 90.69 118 LEU A CA 1
ATOM 937 C C . LEU A 1 118 ? -7.479 7.901 -3.493 1.00 90.69 118 LEU A C 1
ATOM 939 O O . LEU A 1 118 ? -7.734 8.992 -2.979 1.00 90.69 118 LEU A O 1
ATOM 943 N N . LYS A 1 119 ? -8.433 7.011 -3.785 1.00 87.81 119 LYS A N 1
ATOM 944 C CA . LYS A 1 119 ? -9.848 7.224 -3.444 1.00 87.81 119 LYS A CA 1
ATOM 945 C C . LYS A 1 119 ? -10.076 7.205 -1.928 1.00 87.81 119 LYS A C 1
ATOM 947 O O . LYS A 1 119 ? -10.787 8.062 -1.401 1.00 87.81 119 LYS A O 1
ATOM 952 N N . SER A 1 120 ? -9.426 6.273 -1.230 1.00 88.94 120 SER A N 1
ATOM 953 C CA . SER A 1 120 ? -9.470 6.131 0.227 1.00 88.94 120 SER A CA 1
ATOM 954 C C . SER A 1 120 ? -8.084 6.255 0.850 1.00 88.94 120 SER A C 1
ATOM 956 O O . SER A 1 120 ? -7.069 5.969 0.216 1.00 88.94 120 SER A O 1
ATOM 958 N N . MET A 1 121 ? -8.044 6.698 2.106 1.00 91.88 121 MET A N 1
ATOM 959 C CA . MET A 1 121 ? -6.799 6.784 2.865 1.00 91.88 121 MET A CA 1
ATOM 960 C C . MET A 1 121 ? -6.416 5.390 3.376 1.00 91.88 121 MET A C 1
ATOM 962 O O . MET A 1 121 ? -7.233 4.752 4.055 1.00 91.88 121 MET A O 1
ATOM 966 N N . PRO A 1 122 ? -5.181 4.925 3.126 1.00 93.88 122 PRO A N 1
ATOM 967 C CA . PRO A 1 122 ? -4.651 3.735 3.761 1.00 93.88 122 PRO A CA 1
ATOM 968 C C . PRO A 1 122 ? -4.752 3.872 5.275 1.00 93.88 122 PRO A C 1
ATOM 970 O O . PRO A 1 122 ? -4.473 4.935 5.843 1.00 93.88 122 PRO A O 1
ATOM 973 N N . SER A 1 123 ? -5.184 2.798 5.920 1.00 92.06 123 SER A N 1
ATOM 974 C CA . SER A 1 123 ? -5.505 2.786 7.344 1.00 92.06 123 SER A CA 1
ATOM 975 C C . SER A 1 123 ? -4.818 1.621 8.034 1.00 92.06 123 SER A C 1
ATOM 977 O O . SER A 1 123 ? -4.672 0.552 7.448 1.00 92.06 123 SER A O 1
ATOM 979 N N . ILE A 1 124 ? -4.420 1.822 9.287 1.00 92.62 124 ILE A N 1
ATOM 980 C CA . ILE A 1 124 ? -3.949 0.736 10.144 1.00 92.62 124 ILE A CA 1
ATOM 981 C C . ILE A 1 124 ? -5.129 0.238 10.974 1.00 92.62 124 ILE A C 1
ATOM 983 O O . ILE A 1 124 ? -5.830 1.036 11.595 1.00 92.62 124 ILE A O 1
ATOM 987 N N . TYR A 1 125 ? -5.340 -1.072 10.975 1.00 91.44 125 TYR A N 1
ATOM 988 C CA . TYR A 1 125 ? -6.313 -1.753 11.822 1.00 91.44 125 TYR A CA 1
ATOM 989 C C . TYR A 1 125 ? -5.682 -3.047 12.338 1.00 91.44 125 TYR A C 1
ATOM 991 O O . TYR A 1 125 ? -5.092 -3.790 11.556 1.00 91.44 125 TYR A O 1
ATOM 999 N N . GLU A 1 126 ? -5.724 -3.277 13.653 1.00 90.00 126 GLU A N 1
ATOM 1000 C CA . GLU A 1 126 ? -5.088 -4.439 14.306 1.00 90.00 126 GLU A CA 1
ATOM 1001 C C . GLU A 1 126 ? -3.625 -4.661 13.862 1.00 90.00 126 GLU A C 1
ATOM 1003 O O . GLU A 1 126 ? -3.230 -5.759 13.472 1.00 90.00 126 GLU A O 1
ATOM 1008 N N . GLY A 1 127 ? -2.827 -3.587 13.811 1.00 88.69 127 GLY A N 1
ATOM 1009 C CA . GLY A 1 127 ? -1.414 -3.645 13.401 1.00 88.69 127 GLY A CA 1
ATOM 1010 C C . GLY A 1 127 ? -1.171 -3.910 11.908 1.00 88.69 127 GLY A C 1
ATOM 1011 O O . GLY A 1 127 ? -0.027 -4.055 11.486 1.00 88.69 127 GLY A O 1
ATOM 1012 N N . ASN A 1 128 ? -2.220 -3.958 11.086 1.00 92.75 128 ASN A N 1
ATOM 1013 C CA . ASN A 1 128 ? -2.126 -4.245 9.659 1.00 92.75 128 ASN A CA 1
ATOM 1014 C C . ASN A 1 128 ? -2.515 -3.036 8.812 1.00 92.75 128 ASN A C 1
ATOM 1016 O O . ASN A 1 128 ? -3.485 -2.344 9.112 1.00 92.75 128 ASN A O 1
ATOM 1020 N N . THR A 1 129 ? -1.787 -2.809 7.717 1.00 94.56 129 THR A N 1
ATOM 1021 C CA . THR A 1 129 ? -2.133 -1.781 6.729 1.00 94.56 129 THR A CA 1
ATOM 1022 C C . THR A 1 129 ? -3.198 -2.295 5.770 1.00 94.56 129 THR A C 1
ATOM 1024 O O . THR A 1 129 ? -3.029 -3.347 5.149 1.00 94.56 129 THR A O 1
ATOM 1027 N N . TYR A 1 130 ? -4.259 -1.513 5.607 1.00 95.12 130 TYR A N 1
ATOM 1028 C CA . TYR A 1 130 ? -5.347 -1.748 4.671 1.00 95.12 130 TYR A CA 1
ATOM 1029 C C . TYR A 1 130 ? -5.421 -0.620 3.643 1.00 95.12 130 TYR A C 1
ATOM 1031 O O . TYR A 1 130 ? -5.339 0.558 3.999 1.00 95.12 130 TYR A O 1
ATOM 1039 N N . VAL A 1 131 ? -5.582 -0.983 2.373 1.00 94.62 131 VAL A N 1
ATOM 1040 C CA . VAL A 1 131 ? -5.686 -0.061 1.228 1.00 94.62 131 VAL A CA 1
ATOM 1041 C C . VAL A 1 131 ? -6.955 -0.345 0.434 1.00 94.62 131 VAL A C 1
ATOM 1043 O O . VAL A 1 131 ? -7.525 -1.418 0.567 1.00 94.62 131 VAL A O 1
ATOM 1046 N N . SER A 1 132 ? -7.407 0.582 -0.412 1.00 92.56 132 SER A N 1
ATOM 1047 C CA . SER A 1 132 ? -8.483 0.268 -1.363 1.00 92.56 132 SER A CA 1
ATOM 1048 C C . SER A 1 132 ? -8.091 -0.914 -2.250 1.00 92.56 132 SER A C 1
ATOM 1050 O O . SER A 1 132 ? -6.944 -0.983 -2.692 1.00 92.56 132 SER A O 1
ATOM 1052 N N . ASP A 1 133 ? -9.052 -1.778 -2.575 1.00 89.81 133 ASP A N 1
ATOM 1053 C CA . ASP A 1 133 ? -8.875 -2.852 -3.561 1.00 89.81 133 ASP A CA 1
ATOM 1054 C C . ASP A 1 133 ? -8.258 -2.357 -4.885 1.00 89.81 133 ASP A C 1
ATOM 1056 O O . ASP A 1 133 ? -7.380 -3.002 -5.446 1.00 89.81 133 ASP A O 1
ATOM 1060 N N . MET A 1 134 ? -8.595 -1.133 -5.310 1.00 88.44 134 MET A N 1
ATOM 1061 C CA . MET A 1 134 ? -8.019 -0.497 -6.500 1.00 88.44 134 MET A CA 1
ATOM 1062 C C . MET A 1 134 ? -6.490 -0.371 -6.450 1.00 88.44 134 MET A C 1
ATOM 1064 O O . MET A 1 134 ? -5.843 -0.392 -7.494 1.00 88.44 134 MET A O 1
ATOM 1068 N N . VAL A 1 135 ? -5.892 -0.216 -5.263 1.00 91.06 135 VAL A N 1
ATOM 1069 C CA . VAL A 1 135 ? -4.427 -0.190 -5.125 1.00 91.06 135 VAL A CA 1
ATOM 1070 C C . VAL A 1 135 ? -3.846 -1.539 -5.532 1.00 91.06 135 VAL A C 1
ATOM 1072 O O . VAL A 1 135 ? -2.856 -1.601 -6.257 1.00 91.06 135 VAL A O 1
ATOM 1075 N N . VAL A 1 136 ? -4.501 -2.614 -5.105 1.00 90.81 136 VAL A N 1
ATOM 1076 C CA . VAL A 1 136 ? -4.072 -3.980 -5.376 1.00 90.81 136 VAL A CA 1
ATOM 1077 C C . VAL A 1 136 ? -4.295 -4.320 -6.849 1.00 90.81 136 VAL A C 1
ATOM 1079 O O . VAL A 1 136 ? -3.324 -4.582 -7.559 1.00 90.81 136 VAL A O 1
ATOM 1082 N N . SER A 1 137 ? -5.532 -4.214 -7.334 1.00 89.00 137 SER A N 1
ATOM 1083 C CA . SER A 1 137 ? -5.902 -4.629 -8.693 1.00 89.00 137 SER A CA 1
ATOM 1084 C C . SER A 1 137 ? -5.241 -3.797 -9.793 1.00 89.00 137 SER A C 1
ATOM 1086 O O . SER A 1 137 ? -4.849 -4.324 -10.827 1.00 89.00 137 SER A O 1
ATOM 1088 N N . LYS A 1 138 ? -5.047 -2.490 -9.585 1.00 88.88 138 LYS A N 1
ATOM 1089 C CA . LYS A 1 138 ? -4.459 -1.624 -10.620 1.00 88.88 138 LYS A CA 1
ATOM 1090 C C . LYS A 1 138 ? -2.937 -1.545 -10.561 1.00 88.88 138 LYS A C 1
ATOM 1092 O O . LYS A 1 138 ? -2.297 -1.361 -11.596 1.00 88.88 138 LYS A O 1
ATOM 1097 N N . TYR A 1 139 ? -2.351 -1.616 -9.366 1.00 90.12 139 TYR A N 1
ATOM 1098 C CA . TYR A 1 139 ? -0.930 -1.309 -9.187 1.00 90.12 139 TYR A CA 1
ATOM 1099 C C . TYR A 1 139 ? -0.102 -2.488 -8.687 1.00 90.12 139 TYR A C 1
ATOM 1101 O O . TYR A 1 139 ? 1.093 -2.505 -8.964 1.00 90.12 139 TYR A O 1
ATOM 1109 N N . MET A 1 140 ? -0.679 -3.489 -8.022 1.00 88.25 140 MET A N 1
ATOM 1110 C CA . MET A 1 140 ? 0.078 -4.656 -7.547 1.00 88.25 140 MET A CA 1
ATOM 1111 C C . MET A 1 140 ? -0.072 -5.882 -8.447 1.00 88.25 140 MET A C 1
ATOM 1113 O O . MET A 1 140 ? 0.856 -6.682 -8.537 1.00 88.25 140 MET A O 1
ATOM 1117 N N . GLU A 1 141 ? -1.207 -6.043 -9.124 1.00 79.94 141 GLU A N 1
ATOM 1118 C CA . GLU A 1 141 ? -1.412 -7.191 -10.005 1.00 79.94 141 GLU A CA 1
ATOM 1119 C C . GLU A 1 141 ? -0.427 -7.172 -11.187 1.00 79.94 141 GLU A C 1
ATOM 1121 O O . GLU A 1 141 ? -0.370 -6.194 -11.942 1.00 79.94 141 GLU A O 1
ATOM 1126 N N . PRO A 1 142 ? 0.378 -8.235 -11.380 1.00 65.06 142 PRO A N 1
ATOM 1127 C CA . PRO A 1 142 ? 1.223 -8.337 -12.557 1.00 65.06 142 PRO A CA 1
ATOM 1128 C C . PRO A 1 142 ? 0.325 -8.528 -13.784 1.00 65.06 142 PRO A C 1
ATOM 1130 O O . PRO A 1 142 ? -0.555 -9.382 -13.765 1.00 65.06 142 PRO A O 1
ATOM 1133 N N . MET A 1 143 ? 0.584 -7.806 -14.883 1.00 54.50 143 MET A N 1
ATOM 1134 C CA . MET A 1 143 ? -0.218 -7.870 -16.125 1.00 54.50 143 MET A CA 1
ATOM 1135 C C . MET A 1 143 ? -0.469 -9.301 -16.648 1.00 54.50 143 MET A C 1
ATOM 1137 O O . MET A 1 143 ? -1.451 -9.543 -17.337 1.00 54.50 143 MET A O 1
ATOM 1141 N N . LYS A 1 144 ? 0.379 -10.280 -16.293 1.00 51.34 144 LYS A N 1
ATOM 1142 C CA . LYS A 1 144 ? 0.192 -11.704 -16.634 1.00 51.34 144 LYS A CA 1
ATOM 1143 C C . LYS A 1 144 ? -1.000 -12.378 -15.929 1.00 51.34 144 LYS A C 1
ATOM 1145 O O . LYS A 1 144 ? -1.399 -13.451 -16.369 1.00 51.34 144 LYS A O 1
ATOM 1150 N N . ALA A 1 145 ? -1.529 -11.794 -14.853 1.00 48.06 145 ALA A N 1
ATOM 1151 C CA . ALA A 1 145 ? -2.673 -12.303 -14.092 1.00 48.06 145 ALA A CA 1
ATOM 1152 C C . ALA A 1 145 ? -4.032 -11.753 -14.575 1.00 48.06 145 ALA A C 1
ATOM 1154 O O . ALA A 1 145 ? -5.060 -12.272 -14.159 1.00 48.06 145 ALA A O 1
ATOM 1155 N N . MET A 1 146 ? -4.048 -10.757 -15.473 1.00 46.06 146 MET A 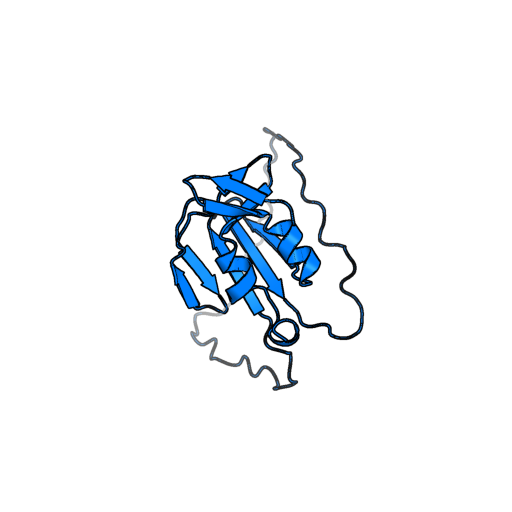N 1
ATOM 1156 C CA . MET A 1 146 ? -5.265 -10.156 -16.050 1.00 46.06 146 MET A CA 1
ATOM 1157 C C . MET A 1 146 ? -5.756 -10.906 -17.308 1.00 46.06 146 MET A C 1
ATOM 1159 O O . MET A 1 146 ? -6.116 -10.274 -18.301 1.00 46.06 146 MET A O 1
ATOM 1163 N N . LYS A 1 147 ? -5.683 -12.244 -17.304 1.00 37.66 147 LYS A N 1
ATOM 1164 C CA . LYS A 1 147 ? -6.147 -13.096 -18.414 1.00 37.66 147 LYS A CA 1
ATOM 1165 C C . LYS A 1 147 ? -7.631 -13.414 -18.314 1.00 37.66 147 LYS A C 1
ATOM 1167 O O . LYS A 1 147 ? -8.078 -13.712 -17.187 1.00 37.66 147 LYS A O 1
#

Foldseek 3Di:
DDWDADPNAIWDFPVVLLVVLVWDWDADPVQQKIKTKDQDCPDDDPPDPPPDPDDDDDDDDDDDDDDDDDDDDDDDDDDDDDPDPDPPPDPPDRPLIWMKMAHAPAQWIATSNRIDGHPDGFHDDPNTTIGGVCCSVVRRDDPVPVD

InterPro domains:
  IPR036582 Copper amine oxidase-like, N-terminal domain superfamily [G3DSA:3.30.457.10] (80-141)
  IPR036582 Copper amine oxidase-like, N-terminal domain superfamily [SSF55383] (94-140)

=== Feature glossary ===
Feature key, reading from the visual/contextual features back to the raw sequence:

Rendered structure images. Six rendered views show the 3D structure from the faces of a cube — i.e. along ±x, ±y, ±z. Rendering representation is drawn randomly per protein from cartoon (secondary-structure ribbons), sticks (backbone bonds), or molecular surface; coloring is either N→C rainbow (blue at the N-terminus through red at the C-terminus) or one color per chain.

Contact-map, Ramachandran, and PAE plots. The contact map is a binary N×N matrix image: pixel (i, j) is dark where Cα_i and Cα_j are within 8 Å and |i−j|>4. Because the |i−j|>4 filter removes local helical contacts, off-diagonal stripes parallel to the main diagonal indicate parallel β-sheets; stripes perpendicular to it indicate antiparallel β-sheets. The Ramachandran plot scatters every residue's (φ, ψ) pair against the sterically allowed regions. The PAE heatmap renders the predicted-aligned-error matrix.

InterPro / GO / CATH / organism. Database cross-references. InterPro integrates a dozen domain/family signature databases into unified entries with residue-range hits. GO terms attach function/process/location labels with evidence codes. CATH codes position the fold in a four-level structural taxonomy. Organism is the NCBI-taxonomy species name.

Nearest PDB structures. The Foldseek neighbor list gives the closest experimentally determined structures in the PDB, ranked by structural alignment. TM-score near 1 means near-identical fold; near 0.3 means only rough topology match. This is how one finds what a novel AlphaFold prediction most resembles in the solved-structure universe.

Predicted aligned error. PAE(i, j) answers: if I align the predicted and true structures on residue i, how far off (in Å) do I expect residue j to be? A block-diagonal PAE matrix with low values on the blocks and high values off-diagonal is the signature of a multi-domain protein with confidently predicted domains but uncertain inter-domain orientation.

Solvent-accessible surface area. Accessible surface area quantifies burial. A residue with SASA near zero is packed into the hydrophobic core; one with SASA >100 Å² sits on the surface. Computed here via the Shrake–Rupley numerical algorithm with a 1.4 Å probe.

B-factor. B-factor (Debye–Waller factor) reflects atomic displacement in the crystal lattice. It is an experimental observable (units Å²), not a prediction; low values mean the atom is pinned down, high values mean it moves or is heterogeneous across the crystal.

pLDDT. For AlphaFold models, the B-factor field carries pLDDT — the model's own estimate of local accuracy on a 0–100 scale. Regions with pLDDT<50 should be treated as essentially unmodeled; they often correspond to intrinsically disordered segments.

Backbone torsions (φ/ψ). φ (phi) and ψ (psi) are the two rotatable backbone dihedrals per residue: φ is the C(i-1)–N–Cα–C torsion, ψ is the N–Cα–C–N(i+1) torsion, both in degrees on (−180°, 180°]. α-helical residues cluster near (−60°, −45°); β-strand residues near (−120°, +130°). A Ramachandran plot is simply a scatter of (φ, ψ) for every residue.

Radius of gyration, Cα contacts, bounding box. Radius of gyration (Rg) is the root-mean-square distance of Cα atoms from their centroid — a single number for overall size and compactness. A globular domain of N residues has Rg ≈ 2.2·N^0.38 Å; an extended or disordered chain has a much larger Rg. The Cα contact count is the number of residue pairs whose Cα atoms are within 8 Å and are more than four positions apart in sequence — a standard proxy for tertiary packing density. The bounding box is the smallest axis-aligned box enclosing all Cα atoms.

Secondary structure (3-state, P-SEA). Three-state secondary structure (P-SEA) collapses the eight DSSP classes into helix (a), str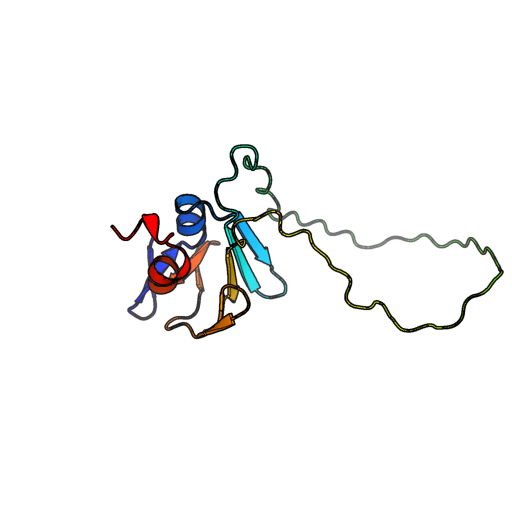and (b), and coil (c). P-SEA assigns these from Cα geometry alone — distances and angles — without requiring backbone oxygens, so it works on any Cα trace.

Secondary structure (8-state, DSSP). DSSP 8-state secondary structure assigns each residue one of H (α-helix), G (3₁₀-helix), I (π-helix), E (extended β-strand), B (isolated β-bridge), T (hydrogen-bonded turn), S (bend), or '-' (coil). The assignment is computed from backbone hydrogen-bond geometry via the Kabsch–Sander algorithm.

Foldseek 3Di. A 3Di character summarizes, for each residue, the relative orientation of the Cα frame of its nearest spatial neighbor. Because it encodes fold topology rather than chemistry, 3Di alignments detect remote structural similarity that sequence alignment misses.

mmCIF coordinates. The mmCIF block holds the 3D Cartesian coordinates of each backbone atom (N, Cα, C, O) in ångströms. mmCIF is the PDB's canonical archive format — a tagged-loop text representation of the atomic model.

Sequence. Sequence gives the chain of amino acids in standard one-letter code (A=alanine, C=cysteine, …, Y=tyrosine), read N→C. It is the only feature that is directly encoded by the gene; all structural features are derived from the folded form of this sequence.